Protein AF-A0A7J4FJK6-F1 (afdb_monomer_lite)

Radius of gyration: 19.5 Å; chains: 1; bounding box: 45×42×51 Å

Foldseek 3Di:
DLQVQVVCVVVVHDDPDHADEDDDPQQVLLCVQLVHRCVVPVLLSVLSSCVSVSHRAYDDADEPDAQVVVCVVVVHDFDADPDPDPRDDPTDDDPQPDPDPVCVVPDDLCVVDDCVPPDPVVVVVVQVVVQVVSCVSNVSYDYDRHHDDDPVRSRD

Structure (mmCIF, N/CA/C/O backbone):
data_AF-A0A7J4FJK6-F1
#
_entry.id   AF-A0A7J4FJK6-F1
#
loop_
_atom_site.group_PDB
_atom_site.id
_atom_site.type_symbol
_atom_site.label_atom_id
_atom_site.label_alt_id
_atom_site.label_comp_id
_atom_site.label_asym_id
_atom_site.label_entity_id
_atom_site.label_seq_id
_atom_site.pdbx_PDB_ins_code
_atom_site.Cartn_x
_atom_site.Cartn_y
_atom_site.Cartn_z
_atom_site.occupancy
_atom_site.B_iso_or_equiv
_atom_site.auth_seq_id
_atom_site.auth_comp_id
_atom_site.auth_asym_id
_atom_site.auth_atom_id
_atom_site.pdbx_PDB_model_num
ATOM 1 N N . MET A 1 1 ? -12.380 -4.467 14.538 1.00 79.00 1 MET A N 1
ATOM 2 C CA . MET A 1 1 ? -11.378 -3.406 14.259 1.00 79.00 1 MET A CA 1
ATOM 3 C C . MET A 1 1 ? -11.404 -3.117 12.759 1.00 79.00 1 MET A C 1
ATOM 5 O O . MET A 1 1 ? -12.129 -3.826 12.066 1.00 79.00 1 MET A O 1
ATOM 9 N N . GLY A 1 2 ? -10.683 -2.108 12.253 1.00 92.44 2 GLY A N 1
ATOM 10 C CA . GLY A 1 2 ? -10.720 -1.758 10.822 1.00 92.44 2 GLY A CA 1
ATOM 11 C C . GLY A 1 2 ? -10.412 -2.947 9.899 1.00 92.44 2 GLY A C 1
ATOM 12 O O . GLY A 1 2 ? -11.157 -3.224 8.963 1.00 92.44 2 GLY A O 1
ATOM 13 N N . TYR A 1 3 ? -9.398 -3.740 10.260 1.00 96.19 3 TYR A N 1
ATOM 14 C CA . TYR A 1 3 ? -9.035 -4.995 9.598 1.00 96.19 3 TYR A CA 1
ATOM 15 C C . TYR A 1 3 ? -10.221 -5.962 9.441 1.00 96.19 3 TYR A C 1
ATOM 17 O O . TYR A 1 3 ? -10.512 -6.410 8.333 1.00 96.19 3 TYR A O 1
ATOM 25 N N . ASP A 1 4 ? -10.926 -6.265 10.536 1.00 96.44 4 ASP A N 1
ATOM 26 C CA . ASP A 1 4 ? -12.050 -7.211 10.519 1.00 96.44 4 ASP A CA 1
ATOM 27 C C . ASP A 1 4 ? -13.191 -6.685 9.647 1.00 96.44 4 ASP A C 1
ATOM 29 O O . ASP A 1 4 ? -13.792 -7.438 8.888 1.00 96.44 4 ASP A O 1
ATOM 33 N N . ARG A 1 5 ? -13.453 -5.373 9.709 1.00 97.12 5 ARG A N 1
ATOM 34 C CA . ARG A 1 5 ? -14.490 -4.718 8.908 1.00 97.12 5 ARG A CA 1
ATOM 35 C C . ARG A 1 5 ? -14.186 -4.818 7.414 1.00 97.12 5 ARG A C 1
ATOM 37 O O . ARG A 1 5 ? -15.070 -5.158 6.630 1.00 97.12 5 ARG A O 1
ATOM 44 N N . ALA A 1 6 ? -12.940 -4.564 7.019 1.00 96.81 6 ALA A N 1
ATOM 45 C CA . ALA A 1 6 ? -12.499 -4.741 5.640 1.00 96.81 6 ALA A CA 1
ATOM 46 C C . ALA A 1 6 ? -12.606 -6.202 5.183 1.00 96.81 6 ALA A C 1
ATOM 48 O O . ALA A 1 6 ? -13.048 -6.465 4.064 1.00 96.81 6 ALA A O 1
ATOM 49 N N . LEU A 1 7 ? -12.248 -7.155 6.047 1.00 96.31 7 LEU A N 1
ATOM 50 C CA . LEU A 1 7 ? -12.328 -8.576 5.729 1.00 96.31 7 LEU A CA 1
ATOM 51 C C . LEU A 1 7 ? -13.781 -9.041 5.546 1.00 96.31 7 LEU A C 1
ATOM 53 O O . LEU A 1 7 ? -14.087 -9.692 4.548 1.00 96.31 7 LEU A O 1
ATOM 57 N N . SER A 1 8 ? -14.686 -8.639 6.442 1.00 97.50 8 SER A N 1
ATOM 58 C CA . SER A 1 8 ? -16.123 -8.900 6.308 1.00 97.50 8 SER A CA 1
ATOM 59 C C . SER A 1 8 ? -16.689 -8.291 5.025 1.00 97.50 8 SER A C 1
ATOM 61 O O . SER A 1 8 ? -17.447 -8.952 4.321 1.00 97.50 8 SER A O 1
ATOM 63 N N . ALA A 1 9 ? -16.265 -7.080 4.646 1.00 96.19 9 ALA A N 1
ATOM 64 C CA . ALA A 1 9 ? -16.684 -6.476 3.381 1.00 96.19 9 ALA A CA 1
ATOM 65 C C . ALA A 1 9 ? -16.249 -7.304 2.155 1.00 96.19 9 ALA A C 1
ATOM 67 O O . ALA A 1 9 ? -17.036 -7.476 1.225 1.00 96.19 9 ALA A O 1
ATOM 68 N N . ILE A 1 10 ? -15.028 -7.854 2.158 1.00 94.69 10 ILE A N 1
ATOM 69 C CA . ILE A 1 10 ? -14.529 -8.731 1.083 1.00 94.69 10 ILE A CA 1
ATOM 70 C C . ILE A 1 10 ? -15.326 -10.036 1.010 1.00 94.69 10 ILE A C 1
ATOM 72 O O . ILE A 1 10 ? -15.646 -10.496 -0.087 1.00 94.69 10 ILE A O 1
ATOM 76 N N . TYR A 1 11 ? -15.664 -10.621 2.159 1.00 96.88 11 TYR A N 1
ATOM 77 C CA . TYR A 1 11 ? -16.438 -11.862 2.227 1.00 96.88 11 TYR A CA 1
ATOM 78 C C . TYR A 1 11 ? -17.956 -11.664 2.139 1.00 96.88 11 TYR A C 1
ATOM 80 O O . TYR A 1 11 ? -18.697 -12.641 2.225 1.00 96.88 11 TYR A O 1
ATOM 88 N N . LEU A 1 12 ? -18.422 -10.434 1.888 1.00 97.00 12 LEU A N 1
ATOM 89 C CA . LEU A 1 12 ? -19.843 -10.081 1.791 1.00 97.00 12 LEU A CA 1
ATOM 90 C C . LEU A 1 12 ? -20.630 -10.395 3.077 1.00 97.00 12 LEU A C 1
ATOM 92 O O . LEU A 1 12 ? -21.804 -10.763 3.032 1.00 97.00 12 LEU A O 1
ATOM 96 N N . GLU A 1 13 ? -19.972 -10.247 4.221 1.00 97.88 13 GLU A N 1
ATOM 97 C CA . GLU A 1 13 ? -20.537 -10.430 5.554 1.00 97.88 13 GLU A CA 1
ATOM 98 C C . GLU A 1 13 ? -21.050 -9.099 6.127 1.00 97.88 13 GLU A C 1
ATOM 100 O O . GLU A 1 13 ? -20.619 -8.009 5.739 1.00 97.88 13 GLU A O 1
ATOM 105 N N . GLU A 1 14 ? -21.979 -9.179 7.082 1.00 96.38 14 GLU A N 1
ATOM 106 C CA . GLU A 1 14 ? -22.444 -7.999 7.812 1.00 96.38 14 GLU A CA 1
ATOM 107 C C . GLU A 1 14 ? -21.330 -7.404 8.686 1.00 96.38 14 GLU A C 1
ATOM 109 O O . GLU A 1 14 ? -20.504 -8.112 9.260 1.00 96.38 14 GLU A O 1
ATOM 114 N N . SER A 1 15 ? -21.340 -6.081 8.826 1.00 96.38 15 SER A N 1
ATOM 115 C CA . SER A 1 15 ? -20.440 -5.337 9.707 1.00 96.38 15 SER A CA 1
ATOM 116 C C . SER A 1 15 ? -21.162 -4.134 10.319 1.00 96.38 15 SER A C 1
ATOM 118 O O . SER A 1 15 ? -22.278 -3.786 9.931 1.00 96.38 15 SER A O 1
ATOM 120 N N . ASP A 1 16 ? -20.539 -3.504 11.311 1.00 95.00 16 ASP A N 1
ATOM 121 C CA . ASP A 1 16 ? -21.085 -2.355 12.039 1.00 95.00 16 ASP A CA 1
ATOM 122 C C . ASP A 1 16 ? -21.245 -1.093 11.168 1.00 95.00 16 ASP A C 1
ATOM 124 O O . ASP A 1 16 ? -22.089 -0.245 11.465 1.00 95.00 16 ASP A O 1
ATOM 128 N N . ARG A 1 17 ? -20.456 -0.965 10.091 1.00 95.81 17 ARG A N 1
ATOM 129 C CA . ARG A 1 17 ? -20.567 0.083 9.063 1.00 95.81 17 ARG A CA 1
ATOM 130 C C . ARG A 1 17 ? -19.878 -0.333 7.760 1.00 95.81 17 ARG A C 1
ATOM 132 O O . ARG A 1 17 ? -19.088 -1.266 7.736 1.00 95.81 17 ARG A O 1
ATOM 139 N N . ILE A 1 18 ? -20.116 0.424 6.689 1.00 96.00 18 ILE A N 1
ATOM 140 C CA . ILE A 1 18 ? -19.429 0.239 5.400 1.00 96.00 18 ILE A CA 1
ATOM 141 C C . ILE A 1 18 ? -17.916 0.455 5.578 1.00 96.00 18 ILE A C 1
ATOM 143 O O . ILE A 1 18 ? -17.506 1.487 6.116 1.00 96.00 18 ILE A O 1
ATOM 147 N N . ALA A 1 19 ? -17.112 -0.503 5.102 1.00 97.06 19 ALA A N 1
ATOM 148 C CA . ALA A 1 19 ? -15.652 -0.423 5.098 1.00 97.06 19 ALA A CA 1
ATOM 149 C C . ALA A 1 19 ? -15.134 0.658 4.130 1.00 97.06 19 ALA A C 1
ATOM 151 O O . ALA A 1 19 ? -15.705 0.871 3.058 1.00 97.06 19 ALA A O 1
ATOM 152 N N . GLN A 1 20 ? -14.038 1.324 4.493 1.00 95.62 20 GLN A N 1
ATOM 153 C CA . GLN A 1 20 ? -13.485 2.468 3.771 1.00 95.62 20 GLN A CA 1
ATOM 154 C C . GLN A 1 20 ? -11.997 2.314 3.435 1.00 95.62 20 GLN A C 1
ATOM 156 O O . GLN A 1 20 ? -11.210 1.742 4.191 1.00 95.62 20 GLN A O 1
ATOM 161 N N . ILE A 1 21 ? -11.625 2.908 2.300 1.00 94.94 21 ILE A N 1
ATOM 162 C CA . ILE A 1 21 ? -10.247 3.143 1.859 1.00 94.94 21 ILE A CA 1
ATOM 163 C C . ILE A 1 21 ? -10.104 4.644 1.654 1.00 94.94 21 ILE A C 1
ATOM 165 O O . ILE A 1 21 ? -10.973 5.259 1.037 1.00 94.94 21 ILE A O 1
ATOM 169 N N . GLU A 1 22 ? -8.993 5.218 2.100 1.00 92.19 22 GLU A N 1
ATOM 170 C CA . GLU A 1 22 ? -8.694 6.635 1.901 1.00 92.19 22 GLU A CA 1
ATOM 171 C C . GLU A 1 22 ? -7.273 6.831 1.368 1.00 92.19 22 GLU A C 1
ATOM 173 O O . GLU A 1 22 ? -6.352 6.093 1.717 1.00 92.19 22 GLU A O 1
ATOM 178 N N . TYR A 1 23 ? -7.088 7.860 0.539 1.00 90.19 23 TYR A N 1
ATOM 179 C CA . TYR A 1 23 ? -5.786 8.248 -0.012 1.00 90.19 23 TYR A CA 1
ATOM 180 C C . TYR A 1 23 ? -5.307 9.533 0.664 1.00 90.19 23 TYR A C 1
ATOM 182 O O . TYR A 1 23 ? -5.536 10.642 0.176 1.00 90.19 23 TYR A O 1
ATOM 190 N N . ILE A 1 24 ? -4.642 9.401 1.814 1.00 88.38 24 ILE A N 1
ATOM 191 C CA . ILE A 1 24 ? -4.215 10.560 2.605 1.00 88.38 24 ILE A CA 1
ATOM 192 C C . ILE A 1 24 ? -2.771 10.933 2.270 1.00 88.38 24 ILE A C 1
ATOM 194 O O . ILE A 1 24 ? -1.828 10.243 2.639 1.00 88.38 24 ILE A O 1
ATOM 198 N N . MET A 1 25 ? -2.601 12.087 1.621 1.00 84.06 25 MET A N 1
ATOM 199 C CA . MET A 1 25 ? -1.282 12.663 1.300 1.00 84.06 25 MET A CA 1
ATOM 200 C C . MET A 1 25 ? -1.037 14.019 1.980 1.00 84.06 25 MET A C 1
ATOM 202 O O . MET A 1 25 ? 0.039 14.604 1.866 1.00 84.06 25 MET A O 1
ATOM 206 N N . HIS A 1 26 ? -2.025 14.545 2.711 1.00 87.00 26 HIS A N 1
ATOM 207 C CA . HIS A 1 26 ? -1.942 15.880 3.294 1.00 87.00 26 HIS A CA 1
ATOM 208 C C . HIS A 1 26 ? -1.001 15.906 4.510 1.00 87.00 26 HIS A C 1
ATOM 210 O O . HIS A 1 26 ? -1.398 15.651 5.648 1.00 87.00 26 HIS A O 1
ATOM 216 N N . THR A 1 27 ? 0.245 16.319 4.297 1.00 86.00 27 THR A N 1
ATOM 217 C CA . THR A 1 27 ? 1.327 16.273 5.298 1.00 86.00 27 THR A CA 1
ATOM 218 C C . THR A 1 27 ? 1.009 16.985 6.615 1.00 86.00 27 THR A C 1
ATOM 220 O O . THR A 1 27 ? 1.359 16.470 7.673 1.00 86.00 27 THR A O 1
ATOM 223 N N . LYS A 1 28 ? 0.293 18.123 6.611 1.00 86.75 28 LYS A N 1
ATOM 224 C CA . LYS A 1 28 ? -0.107 18.788 7.876 1.00 86.75 28 LYS A CA 1
ATOM 225 C C . LYS A 1 28 ? -1.161 18.002 8.664 1.00 86.75 28 LYS A C 1
ATOM 227 O O . LYS A 1 28 ? -1.149 18.060 9.889 1.00 86.75 28 LYS A O 1
ATOM 232 N N . LEU A 1 29 ? -2.055 17.276 7.985 1.00 89.75 29 LEU A N 1
ATOM 233 C CA . LEU A 1 29 ? -3.051 16.420 8.633 1.00 89.75 29 LEU A CA 1
ATOM 234 C C . LEU A 1 29 ? -2.346 15.223 9.268 1.00 89.75 29 LEU A C 1
ATOM 236 O O . LEU A 1 29 ? -2.524 14.982 10.457 1.00 89.75 29 LEU A O 1
ATOM 240 N N . ILE A 1 30 ? -1.481 14.559 8.494 1.00 92.19 30 ILE A N 1
ATOM 241 C CA . ILE A 1 30 ? -0.654 13.443 8.964 1.00 92.19 30 ILE A CA 1
ATOM 242 C C . ILE A 1 30 ? 0.209 13.895 10.144 1.00 92.19 30 ILE A C 1
ATOM 244 O O . ILE A 1 30 ? 0.187 13.268 11.189 1.00 92.19 30 ILE A O 1
ATOM 248 N N . SER A 1 31 ? 0.906 15.028 10.036 1.00 90.31 31 SER A N 1
ATOM 249 C CA . SER A 1 31 ? 1.714 15.594 11.125 1.00 90.31 31 SER A CA 1
ATOM 250 C C . SER A 1 31 ? 0.887 15.853 12.389 1.00 90.31 31 SER A C 1
ATOM 252 O O . SER A 1 31 ? 1.288 15.468 13.487 1.00 90.31 31 SER A O 1
ATOM 254 N N . LYS A 1 32 ? -0.309 16.445 12.244 1.00 96.44 32 LYS A N 1
ATOM 255 C CA . LYS A 1 32 ? -1.216 16.716 13.367 1.00 96.44 32 LYS A CA 1
ATOM 256 C C . LYS A 1 32 ? -1.703 15.432 14.039 1.00 96.44 32 LYS A C 1
ATOM 258 O O . LYS A 1 32 ? -1.779 15.394 15.264 1.00 96.44 32 LYS A O 1
ATOM 263 N N . LEU A 1 33 ? -2.049 14.410 13.258 1.00 96.38 33 LEU A N 1
ATOM 264 C CA . LEU A 1 33 ? -2.540 13.139 13.783 1.00 96.38 33 LEU A CA 1
ATOM 265 C C . LEU A 1 33 ? -1.397 12.295 14.347 1.00 96.38 33 LEU A C 1
ATOM 267 O O . LEU A 1 33 ? -1.526 11.817 15.463 1.00 96.38 33 LEU A O 1
ATOM 271 N N . TYR A 1 34 ? -0.260 12.177 13.670 1.00 94.50 34 TYR A N 1
ATOM 272 C CA . TYR A 1 34 ? 0.926 11.446 14.133 1.00 94.50 34 TYR A CA 1
ATOM 273 C C . TYR A 1 34 ? 1.588 12.090 15.365 1.00 94.50 34 TYR A C 1
ATOM 275 O O . TYR A 1 34 ? 2.080 11.398 16.253 1.00 94.50 34 TYR A O 1
ATOM 283 N N . GLY A 1 35 ? 1.575 13.423 15.458 1.00 94.31 35 GLY A N 1
ATOM 284 C CA . GLY A 1 35 ? 2.146 14.180 16.578 1.00 94.31 35 GLY A CA 1
ATOM 285 C C . GLY A 1 35 ? 3.670 14.351 16.528 1.00 94.31 35 GLY A C 1
ATOM 286 O O . GLY A 1 35 ? 4.262 14.854 17.482 1.00 94.31 35 GLY A O 1
ATOM 287 N N . LYS A 1 36 ? 4.318 13.947 15.430 1.00 92.69 36 LYS A N 1
ATOM 288 C CA . LYS A 1 36 ? 5.754 14.132 15.155 1.00 92.69 36 LYS A CA 1
ATOM 289 C C . LYS A 1 36 ? 5.951 14.559 13.701 1.00 92.69 36 LYS A C 1
ATOM 291 O O . LYS A 1 36 ? 4.999 14.620 12.928 1.00 92.69 36 LYS A O 1
ATOM 296 N N . ASN A 1 37 ? 7.197 14.829 13.317 1.00 86.50 37 ASN A N 1
ATOM 297 C CA . ASN A 1 37 ? 7.535 15.112 11.928 1.00 86.50 37 ASN A CA 1
ATOM 298 C C . ASN A 1 37 ? 7.295 13.860 11.048 1.00 86.50 37 ASN A C 1
ATOM 300 O O . ASN A 1 37 ? 8.038 12.886 11.197 1.00 86.50 37 ASN A O 1
ATOM 304 N N . PRO A 1 38 ? 6.325 13.874 10.110 1.00 85.81 38 PRO A N 1
ATOM 305 C CA . PRO A 1 38 ? 6.031 12.715 9.271 1.00 85.81 38 PRO A CA 1
ATOM 306 C C . PRO A 1 38 ? 7.165 12.392 8.292 1.00 85.81 38 PRO A C 1
ATOM 308 O O . PRO A 1 38 ? 7.238 11.276 7.806 1.00 85.81 38 PRO A O 1
ATOM 311 N N . PHE A 1 39 ? 8.093 13.315 8.026 1.00 87.12 39 PHE A N 1
ATOM 312 C CA . PHE A 1 39 ? 9.223 13.059 7.129 1.00 87.12 39 PHE A CA 1
ATOM 313 C C . PHE A 1 39 ? 10.324 12.182 7.751 1.00 87.12 39 PHE A C 1
ATOM 315 O O . PHE A 1 39 ? 11.189 11.704 7.025 1.00 87.12 39 PHE A O 1
ATOM 322 N N . GLN A 1 40 ? 10.317 11.970 9.073 1.00 88.19 40 GLN A N 1
ATOM 323 C CA . GLN A 1 40 ? 11.290 11.091 9.742 1.00 88.19 40 GLN A CA 1
ATOM 324 C C . GLN A 1 40 ? 10.942 9.607 9.587 1.00 88.19 40 GLN A C 1
ATOM 326 O O . GLN A 1 40 ? 11.843 8.779 9.504 1.00 88.19 40 GLN A O 1
ATOM 331 N N . ASP A 1 41 ? 9.647 9.289 9.558 1.00 90.19 41 ASP A N 1
ATOM 332 C CA . ASP A 1 41 ? 9.130 7.933 9.360 1.00 90.19 41 ASP A CA 1
ATOM 333 C C . ASP A 1 41 ? 7.761 8.004 8.648 1.00 90.19 41 ASP A C 1
ATOM 335 O O . ASP A 1 41 ? 6.712 7.913 9.293 1.00 90.19 41 ASP A O 1
ATOM 339 N N . PRO A 1 42 ? 7.747 8.247 7.322 1.00 89.62 42 PRO A N 1
ATOM 340 C CA . PRO A 1 42 ? 6.516 8.550 6.585 1.00 89.62 42 PRO A CA 1
ATOM 341 C C . PRO A 1 42 ? 5.484 7.428 6.615 1.00 89.62 42 PRO A C 1
ATOM 343 O O . PRO A 1 42 ? 4.290 7.686 6.758 1.00 89.62 42 PRO A O 1
ATOM 346 N N . GLN A 1 43 ? 5.945 6.182 6.507 1.00 91.56 43 GLN A N 1
ATOM 347 C CA . GLN A 1 43 ? 5.072 5.013 6.461 1.00 91.56 43 GLN A CA 1
ATOM 348 C C . GLN A 1 43 ? 4.419 4.766 7.824 1.00 91.56 43 GLN A C 1
ATOM 350 O O . GLN A 1 43 ? 3.207 4.574 7.899 1.00 91.56 43 GLN A O 1
ATOM 355 N N . LYS A 1 44 ? 5.180 4.878 8.920 1.00 95.50 44 LYS A N 1
ATOM 356 C CA . LYS A 1 44 ? 4.610 4.804 10.268 1.00 95.50 44 LYS A CA 1
ATOM 357 C C . LYS A 1 44 ? 3.674 5.968 10.571 1.00 95.50 44 LYS A C 1
ATOM 359 O O . LYS A 1 44 ? 2.621 5.761 11.167 1.00 95.50 44 LYS A O 1
ATOM 364 N N . ALA A 1 45 ? 4.037 7.182 10.155 1.00 95.19 45 ALA A N 1
ATOM 365 C CA . ALA A 1 45 ? 3.191 8.355 10.338 1.00 95.19 45 ALA A CA 1
ATOM 366 C C . ALA A 1 45 ? 1.828 8.185 9.652 1.00 95.19 45 ALA A C 1
ATOM 368 O O . ALA A 1 45 ? 0.800 8.565 10.216 1.00 95.19 45 ALA A O 1
ATOM 369 N N . LEU A 1 46 ? 1.819 7.585 8.459 1.00 95.12 46 LEU A N 1
ATOM 370 C CA . LEU A 1 46 ? 0.598 7.268 7.730 1.00 95.12 46 LEU A CA 1
ATOM 371 C C . LEU A 1 46 ? -0.200 6.140 8.400 1.00 95.12 46 LEU A C 1
ATOM 373 O O . LEU A 1 46 ? -1.403 6.300 8.586 1.00 95.12 46 LEU A O 1
ATOM 377 N N . ALA A 1 47 ? 0.451 5.054 8.828 1.00 96.50 47 ALA A N 1
ATOM 378 C CA . ALA A 1 47 ? -0.206 3.948 9.530 1.00 96.50 47 ALA A CA 1
ATOM 379 C C . ALA A 1 47 ? -0.913 4.411 10.817 1.00 96.50 47 ALA A C 1
ATOM 381 O O . ALA A 1 47 ? -2.101 4.159 10.999 1.00 96.50 47 ALA A O 1
ATOM 382 N N . GLU A 1 48 ? -0.228 5.187 11.664 1.00 97.00 48 GLU A N 1
ATOM 383 C CA . GLU A 1 48 ? -0.831 5.752 12.882 1.00 97.00 48 GLU A CA 1
ATOM 384 C C . GLU A 1 48 ? -1.933 6.781 12.569 1.00 97.00 48 GLU A C 1
ATOM 386 O O . GLU A 1 48 ? -2.868 6.969 13.348 1.00 97.00 48 GLU A O 1
ATOM 391 N N . THR A 1 49 ? -1.840 7.469 11.426 1.00 96.56 49 THR A N 1
ATOM 392 C CA . THR A 1 49 ? -2.899 8.372 10.957 1.00 96.56 49 THR A CA 1
ATOM 393 C C . THR A 1 49 ? -4.156 7.592 10.573 1.00 96.56 49 THR A C 1
ATOM 395 O O . THR A 1 49 ? -5.247 7.976 10.989 1.00 96.56 49 THR A O 1
ATOM 398 N N . TYR A 1 50 ? -4.016 6.494 9.829 1.00 97.25 50 TYR A N 1
ATOM 399 C CA . TYR A 1 50 ? -5.133 5.623 9.459 1.00 97.25 50 TYR A CA 1
ATOM 400 C C . TYR A 1 50 ? -5.771 4.940 10.666 1.00 97.25 50 TYR A C 1
ATOM 402 O O . TYR A 1 50 ? -6.995 4.908 10.753 1.00 97.25 50 TYR A O 1
ATOM 410 N N . GLU A 1 51 ? -4.970 4.499 11.638 1.00 96.62 51 GLU A N 1
ATOM 411 C CA . GLU A 1 51 ? -5.467 4.001 12.925 1.00 96.62 51 GLU A CA 1
ATOM 412 C C . GLU A 1 51 ? -6.331 5.052 13.643 1.00 96.62 51 GLU A C 1
ATOM 414 O O . GLU A 1 51 ? -7.454 4.761 14.047 1.00 96.62 51 GLU A O 1
ATOM 419 N N . LYS A 1 52 ? -5.865 6.306 13.743 1.00 96.81 52 LYS A N 1
ATOM 420 C CA . LYS A 1 52 ? -6.621 7.389 14.409 1.00 96.81 52 LYS A CA 1
ATOM 421 C C . LYS A 1 52 ? -7.906 7.785 13.692 1.00 96.81 52 LYS A C 1
ATOM 423 O O . LYS A 1 52 ? -8.795 8.356 14.322 1.00 96.81 52 LYS A O 1
ATOM 428 N N . LEU A 1 53 ? -7.977 7.542 12.389 1.00 96.06 53 LEU A N 1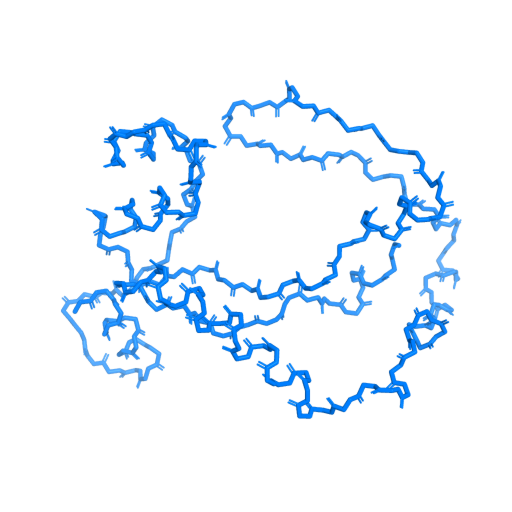
ATOM 429 C CA . LEU A 1 53 ? -9.146 7.825 11.565 1.00 96.06 53 LEU A CA 1
ATOM 430 C C . LEU A 1 53 ? -10.079 6.615 11.421 1.00 96.06 53 LEU A C 1
ATOM 432 O O . LEU A 1 53 ? -11.105 6.749 10.764 1.00 96.06 53 LEU A O 1
ATOM 436 N N . ASP A 1 54 ? -9.745 5.473 12.035 1.00 96.38 54 ASP A N 1
ATOM 437 C CA . ASP A 1 54 ? -10.466 4.202 11.881 1.00 96.38 54 ASP A CA 1
ATOM 438 C C . ASP A 1 54 ? -10.652 3.831 10.395 1.00 96.38 54 ASP A C 1
ATOM 440 O O . ASP A 1 54 ? -11.738 3.462 9.955 1.00 96.38 54 ASP A O 1
ATOM 444 N N . VAL A 1 55 ? -9.598 3.986 9.585 1.00 97.38 55 VAL A N 1
ATOM 445 C CA . VAL A 1 55 ? -9.598 3.506 8.192 1.00 97.38 55 VAL A CA 1
ATOM 446 C C . VAL A 1 55 ? -9.471 1.983 8.195 1.00 97.38 55 VAL A C 1
ATOM 448 O O . VAL A 1 55 ? -8.722 1.427 9.001 1.00 97.38 55 VAL A O 1
ATOM 451 N N . ASP A 1 56 ? -10.190 1.318 7.290 1.00 97.94 56 ASP A N 1
ATOM 452 C CA . ASP A 1 56 ? -10.371 -0.138 7.306 1.00 97.94 56 ASP A CA 1
ATOM 453 C C . ASP A 1 56 ? -9.372 -0.880 6.425 1.00 97.94 56 ASP A C 1
ATOM 455 O O . ASP A 1 56 ? -8.889 -1.952 6.782 1.00 97.94 56 ASP A O 1
ATOM 459 N N . MET A 1 57 ? -9.052 -0.311 5.265 1.00 96.38 57 MET A N 1
ATOM 460 C CA . MET A 1 57 ? -8.162 -0.916 4.282 1.00 96.38 57 MET A CA 1
ATOM 461 C C . MET A 1 57 ? -7.258 0.146 3.661 1.00 96.38 57 MET A C 1
ATOM 463 O O . MET A 1 57 ? -7.673 1.285 3.442 1.00 96.38 57 MET A O 1
ATOM 467 N N . ILE A 1 58 ? -6.019 -0.230 3.346 1.00 94.56 58 ILE A N 1
ATOM 468 C CA . ILE A 1 58 ? -5.119 0.617 2.557 1.00 94.56 58 ILE A CA 1
ATOM 469 C C . ILE A 1 58 ? -5.100 0.174 1.100 1.00 94.56 58 ILE A C 1
ATOM 471 O O . ILE A 1 58 ? -5.298 -0.996 0.787 1.00 94.56 58 ILE A O 1
ATOM 475 N N . PHE A 1 59 ? -4.786 1.094 0.195 1.00 89.75 59 PHE A N 1
ATOM 476 C CA . PHE A 1 59 ? -4.374 0.706 -1.146 1.00 89.75 59 PHE A CA 1
ATOM 477 C C . PHE A 1 59 ? -2.878 0.381 -1.125 1.00 89.75 59 PHE A C 1
ATOM 479 O O . PHE A 1 59 ? -2.050 1.280 -0.975 1.00 89.75 59 PHE A O 1
ATOM 486 N N . TRP A 1 60 ? -2.535 -0.899 -1.254 1.00 89.94 60 TRP A N 1
ATOM 487 C CA . TRP A 1 60 ? -1.152 -1.358 -1.334 1.00 89.94 60 TRP A CA 1
ATOM 488 C C . TRP A 1 60 ? -0.955 -2.243 -2.551 1.00 89.94 60 TRP A C 1
ATOM 490 O O . TRP A 1 60 ? -1.766 -3.119 -2.849 1.00 89.94 60 TRP A O 1
ATOM 500 N N . THR A 1 61 ? 0.156 -2.015 -3.236 1.00 87.00 61 THR A N 1
ATOM 501 C CA . THR A 1 61 ? 0.605 -2.847 -4.340 1.00 87.00 61 THR A CA 1
ATOM 502 C C . THR A 1 61 ? 2.113 -2.976 -4.254 1.00 87.00 61 THR A C 1
ATOM 504 O O . THR A 1 61 ? 2.808 -1.960 -4.169 1.00 87.00 61 THR A O 1
ATOM 507 N N . LEU A 1 62 ? 2.630 -4.201 -4.315 1.00 84.19 62 LEU A N 1
ATOM 508 C CA . LEU A 1 62 ? 4.056 -4.405 -4.496 1.00 84.19 62 LEU A CA 1
ATOM 509 C C . LEU A 1 62 ? 4.438 -3.922 -5.898 1.00 84.19 62 LEU A C 1
ATOM 511 O O . LEU A 1 62 ? 3.876 -4.366 -6.903 1.00 84.19 62 LEU A O 1
ATOM 515 N N . GLN A 1 63 ? 5.389 -2.997 -5.940 1.00 77.19 63 GLN A N 1
ATOM 516 C CA . GLN A 1 63 ? 6.023 -2.506 -7.152 1.00 77.19 63 GLN A CA 1
ATOM 517 C C . GLN A 1 63 ? 7.524 -2.757 -6.996 1.00 77.19 63 GLN A C 1
ATOM 519 O O . GLN A 1 63 ? 8.222 -1.996 -6.332 1.00 77.19 63 GLN A O 1
ATOM 524 N N . SER A 1 64 ? 8.009 -3.863 -7.559 1.00 70.25 64 SER A N 1
ATOM 525 C CA . SER A 1 64 ? 9.428 -4.250 -7.507 1.00 70.25 64 SER A CA 1
ATOM 526 C C . SER A 1 64 ? 10.256 -3.642 -8.639 1.00 70.25 64 SER A C 1
ATOM 528 O O . SER A 1 64 ? 11.473 -3.808 -8.677 1.00 70.25 64 SER A O 1
ATOM 530 N N . TRP A 1 65 ? 9.602 -2.936 -9.560 1.00 71.19 65 TRP A N 1
ATOM 531 C CA . TRP A 1 65 ? 10.234 -2.340 -10.722 1.00 71.19 65 TRP A CA 1
ATOM 532 C C . TRP A 1 65 ? 9.792 -0.886 -10.895 1.00 71.19 65 TRP A C 1
ATOM 534 O O . TRP A 1 65 ? 8.601 -0.561 -10.832 1.00 71.19 65 TRP A O 1
ATOM 544 N N . HIS A 1 66 ? 10.764 -0.001 -11.113 1.00 67.12 66 HIS A N 1
ATOM 545 C CA . HIS A 1 66 ? 10.518 1.400 -11.418 1.00 67.12 66 HIS A CA 1
ATOM 546 C C . HIS A 1 66 ? 11.172 1.748 -12.763 1.00 67.12 66 HIS A C 1
ATOM 548 O O . HIS A 1 66 ? 12.389 1.598 -12.880 1.00 67.12 66 HIS A O 1
ATOM 554 N N . PRO A 1 67 ? 10.422 2.298 -13.739 1.00 63.16 67 PRO A N 1
ATOM 555 C CA . PRO A 1 67 ? 10.974 2.644 -15.059 1.00 63.16 67 PRO A CA 1
ATOM 556 C C . PRO A 1 67 ? 12.208 3.554 -15.002 1.00 63.16 67 PRO A C 1
ATOM 558 O O . PRO A 1 67 ? 13.135 3.466 -15.798 1.00 63.16 67 PRO A O 1
ATOM 561 N N . TRP A 1 68 ? 12.262 4.428 -14.002 1.00 62.47 68 TRP A N 1
ATOM 562 C CA . TRP A 1 68 ? 13.350 5.383 -13.848 1.00 62.47 68 TRP A CA 1
ATOM 563 C C . TRP A 1 68 ? 14.656 4.750 -13.368 1.00 62.47 68 TRP A C 1
ATOM 565 O O . TRP A 1 68 ? 15.719 5.294 -13.649 1.00 62.47 68 TRP A O 1
ATOM 575 N N . ASP A 1 69 ? 14.610 3.626 -12.648 1.00 71.38 69 ASP A N 1
ATOM 576 C CA . ASP A 1 69 ? 15.836 2.940 -12.225 1.00 71.38 69 ASP A CA 1
ATOM 577 C C . ASP A 1 69 ? 16.558 2.333 -13.434 1.00 71.38 69 ASP A C 1
ATOM 579 O O . ASP A 1 69 ? 17.789 2.375 -13.506 1.00 71.38 69 ASP A O 1
ATOM 583 N N . GLU A 1 70 ? 15.793 1.855 -14.416 1.00 68.19 70 GLU A N 1
ATOM 584 C CA . GLU A 1 70 ? 16.307 1.391 -15.704 1.00 68.19 70 GLU A CA 1
ATOM 585 C C . GLU A 1 70 ? 16.776 2.561 -16.579 1.00 68.19 70 GLU A C 1
ATOM 587 O O . GLU A 1 70 ? 17.912 2.544 -17.056 1.00 68.19 70 GLU A O 1
ATOM 592 N N . ALA A 1 71 ? 15.984 3.631 -16.701 1.00 65.12 71 ALA A N 1
ATOM 593 C CA . ALA A 1 71 ? 16.390 4.836 -17.429 1.00 65.12 71 ALA A CA 1
ATOM 594 C C . ALA A 1 71 ? 17.722 5.417 -16.896 1.00 65.12 71 ALA A C 1
ATOM 596 O O . ALA A 1 71 ? 18.634 5.717 -17.671 1.00 65.12 71 ALA A O 1
ATOM 597 N N . ARG A 1 72 ? 17.906 5.487 -15.564 1.00 69.31 72 ARG A N 1
ATOM 598 C CA . ARG A 1 72 ? 19.192 5.890 -14.953 1.00 69.31 72 ARG A CA 1
ATOM 599 C C . ARG A 1 72 ? 20.321 4.928 -15.307 1.00 69.31 72 ARG A C 1
ATOM 601 O O . ARG A 1 72 ? 21.428 5.380 -15.593 1.00 69.31 72 ARG A O 1
ATOM 608 N N . ARG A 1 73 ? 20.065 3.615 -15.297 1.00 70.75 73 ARG A N 1
ATOM 609 C CA . ARG A 1 73 ? 21.051 2.586 -15.671 1.00 70.75 73 ARG A CA 1
ATOM 610 C C . ARG A 1 73 ? 21.506 2.737 -17.126 1.00 70.75 73 ARG A C 1
ATOM 612 O O . ARG A 1 73 ? 22.680 2.516 -17.411 1.00 70.75 73 ARG A O 1
ATOM 619 N N . ARG A 1 74 ? 20.610 3.172 -18.016 1.00 66.62 74 ARG A N 1
ATOM 620 C CA . ARG A 1 74 ? 20.893 3.480 -19.431 1.00 66.62 74 ARG A CA 1
ATOM 621 C C . ARG A 1 74 ? 21.566 4.836 -19.654 1.00 66.62 74 ARG A C 1
ATOM 623 O O . ARG A 1 74 ? 21.986 5.131 -20.770 1.00 66.62 74 ARG A O 1
ATOM 630 N N . GLY A 1 75 ? 21.714 5.647 -18.605 1.00 65.44 75 GLY A N 1
ATOM 631 C CA . GLY A 1 75 ? 22.305 6.983 -18.690 1.00 65.44 75 GLY A CA 1
ATOM 632 C C . GLY A 1 75 ? 21.356 8.040 -19.255 1.00 65.44 75 GLY A C 1
ATOM 633 O O . GLY A 1 75 ? 21.814 9.097 -19.692 1.00 65.44 75 GLY A O 1
ATOM 634 N N . GLU A 1 76 ? 20.049 7.774 -19.256 1.00 65.88 76 GLU A N 1
ATOM 635 C CA . GLU A 1 76 ? 19.049 8.766 -19.632 1.00 65.88 76 GLU A CA 1
ATOM 636 C C . GLU A 1 76 ? 18.991 9.880 -18.579 1.00 65.88 76 GLU A C 1
ATOM 638 O O . GLU A 1 76 ? 19.059 9.642 -17.371 1.00 65.88 76 GLU A O 1
ATOM 643 N N . LEU A 1 77 ? 18.886 11.124 -19.047 1.00 54.53 77 LEU A N 1
ATOM 644 C CA . LEU A 1 77 ? 18.835 12.307 -18.194 1.00 54.53 77 LEU A CA 1
ATOM 645 C C . LEU A 1 77 ? 17.397 12.811 -18.107 1.00 54.53 77 LEU A C 1
ATOM 647 O O . LEU A 1 77 ? 16.785 13.140 -19.122 1.00 54.53 77 LEU A O 1
ATOM 651 N N . PHE A 1 78 ? 16.884 12.935 -16.889 1.00 58.72 78 PHE A N 1
ATOM 652 C CA . PHE A 1 78 ? 15.573 13.511 -16.612 1.00 58.72 78 PHE A CA 1
ATOM 653 C C . PHE A 1 78 ? 15.662 14.540 -15.475 1.00 58.72 78 PHE A C 1
ATOM 655 O O . PHE A 1 78 ? 16.526 14.458 -14.603 1.00 58.72 78 PHE A O 1
ATOM 662 N N . ASP A 1 79 ? 14.810 15.568 -15.533 1.00 53.12 79 ASP A N 1
ATOM 663 C CA . ASP A 1 79 ? 14.826 16.701 -14.596 1.00 53.12 79 ASP A CA 1
ATOM 664 C C . ASP A 1 79 ? 14.144 16.312 -13.283 1.00 53.12 79 ASP A C 1
ATOM 666 O O . ASP A 1 79 ? 12.922 16.373 -13.209 1.00 53.12 79 ASP A O 1
ATOM 670 N N . GLU A 1 80 ? 14.921 15.929 -12.261 1.00 53.00 80 GLU A N 1
ATOM 671 C CA . GLU A 1 80 ? 14.410 15.604 -10.926 1.00 53.00 80 GLU A CA 1
ATOM 672 C C . GLU A 1 80 ? 14.158 16.852 -10.034 1.00 53.00 80 GLU A C 1
ATOM 674 O O . GLU A 1 80 ? 14.870 17.131 -9.068 1.00 53.00 80 GLU A O 1
ATOM 679 N N . ARG A 1 81 ? 13.120 17.632 -10.328 1.00 46.75 81 ARG A N 1
ATOM 680 C CA . ARG A 1 81 ? 12.589 18.709 -9.469 1.00 46.75 81 ARG A CA 1
ATOM 681 C C . ARG A 1 81 ? 12.047 18.269 -8.105 1.00 46.75 81 ARG A C 1
ATOM 683 O O . ARG A 1 81 ? 11.099 17.497 -7.990 1.00 46.75 81 ARG A O 1
ATOM 690 N N . LYS A 1 82 ? 12.586 18.888 -7.053 1.00 48.34 82 LYS A N 1
ATOM 691 C CA . LYS A 1 82 ? 12.176 18.706 -5.648 1.00 48.34 82 LYS A CA 1
ATOM 692 C C . LYS A 1 82 ? 11.134 19.726 -5.165 1.00 48.34 82 LYS A C 1
ATOM 694 O O . LYS A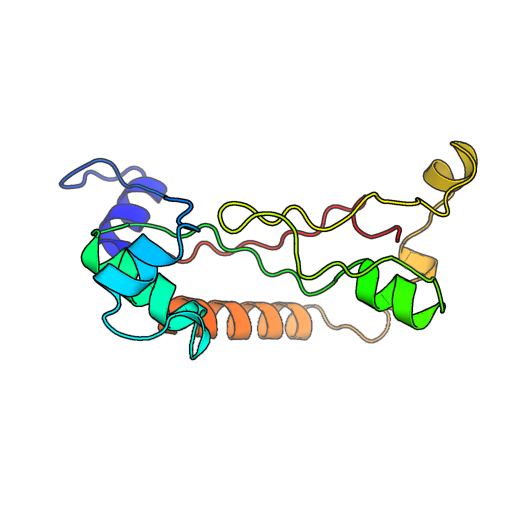 1 82 ? 10.787 19.714 -3.989 1.00 48.34 82 LYS A O 1
ATOM 699 N N . ASP A 1 83 ? 10.696 20.647 -6.023 1.00 44.69 83 ASP A N 1
ATOM 700 C CA . ASP A 1 83 ? 10.171 21.953 -5.607 1.00 44.69 83 ASP A CA 1
ATOM 701 C C . ASP A 1 83 ? 8.762 22.305 -6.115 1.00 44.69 83 ASP A C 1
ATOM 703 O O . ASP A 1 83 ? 8.350 23.458 -5.976 1.00 44.69 83 ASP A O 1
ATOM 707 N N . TRP A 1 84 ? 7.977 21.357 -6.647 1.00 44.81 84 TRP A N 1
ATOM 708 C CA . TRP A 1 84 ? 6.625 21.677 -7.125 1.00 44.81 84 TRP A CA 1
ATOM 709 C C . TRP A 1 84 ? 5.489 20.980 -6.362 1.00 44.81 84 TRP A C 1
ATOM 711 O O . TRP A 1 84 ? 5.347 19.762 -6.388 1.00 44.81 84 TRP A O 1
ATOM 721 N N . SER A 1 85 ? 4.659 21.832 -5.737 1.00 42.34 85 SER A N 1
ATOM 722 C CA . SER A 1 85 ? 3.468 21.576 -4.907 1.00 42.34 85 SER A CA 1
ATOM 723 C C . SER A 1 85 ? 3.718 20.960 -3.521 1.00 42.34 85 SER A C 1
ATOM 725 O O . SER A 1 85 ? 4.047 19.787 -3.392 1.00 42.34 85 SER A O 1
ATOM 727 N N . GLU A 1 86 ? 3.436 21.728 -2.456 1.00 47.34 86 GLU A N 1
ATOM 728 C CA . GLU A 1 86 ? 3.355 21.214 -1.072 1.00 47.34 86 GLU A CA 1
ATOM 729 C C . GLU A 1 86 ? 2.236 20.169 -0.876 1.00 47.34 86 GLU A C 1
ATOM 731 O O . GLU A 1 86 ? 2.237 19.455 0.127 1.00 47.34 86 GLU A O 1
ATOM 736 N N . LEU A 1 87 ? 1.252 20.110 -1.787 1.00 38.59 87 LEU A N 1
ATOM 737 C CA . LEU A 1 87 ? 0.011 19.350 -1.602 1.00 38.59 87 LEU A CA 1
ATOM 738 C C . LEU A 1 87 ? -0.104 18.106 -2.491 1.00 38.59 87 LEU A C 1
ATOM 740 O O . LEU A 1 87 ? -0.725 17.142 -2.060 1.00 38.59 87 LEU A O 1
ATOM 744 N N . PHE A 1 88 ? 0.483 18.101 -3.692 1.00 45.22 88 PHE A N 1
ATOM 745 C CA . PHE A 1 88 ? 0.414 16.976 -4.636 1.00 45.22 88 PHE A CA 1
ATOM 746 C C . PHE A 1 88 ? 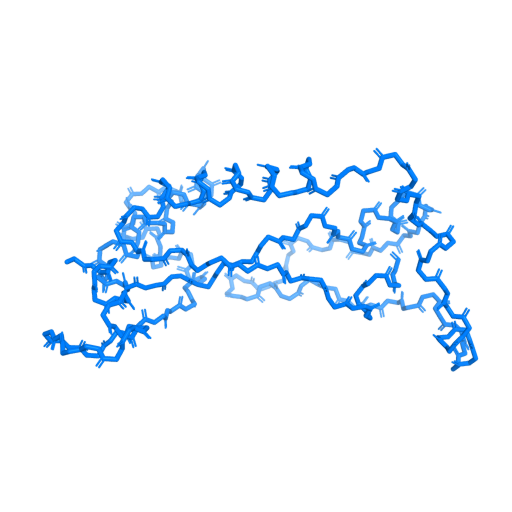1.627 16.998 -5.582 1.00 45.22 88 PHE A C 1
ATOM 748 O O . PHE A 1 88 ? 1.565 17.658 -6.624 1.00 45.22 88 PHE A O 1
ATOM 755 N N . PRO A 1 89 ? 2.739 16.324 -5.244 1.00 44.59 89 PRO A N 1
ATOM 756 C CA . PRO A 1 89 ? 3.890 16.231 -6.130 1.00 44.59 89 PRO A CA 1
ATOM 757 C C . PRO A 1 89 ? 3.563 15.263 -7.276 1.00 44.59 89 PRO A C 1
ATOM 759 O O . PRO A 1 89 ? 3.680 14.051 -7.128 1.00 44.59 89 PRO A O 1
ATOM 762 N N . THR A 1 90 ? 3.140 15.775 -8.433 1.00 42.81 90 THR A N 1
ATOM 763 C CA . THR A 1 90 ? 3.263 15.006 -9.678 1.00 42.81 90 THR A CA 1
ATOM 764 C C . THR A 1 90 ? 4.660 15.248 -10.217 1.00 42.81 90 THR A C 1
ATOM 766 O O . THR A 1 90 ? 4.987 16.330 -10.709 1.00 42.81 90 THR A O 1
ATOM 769 N N . THR A 1 91 ? 5.502 14.247 -10.073 1.00 42.28 91 THR A N 1
ATOM 770 C CA . THR A 1 91 ? 6.871 14.241 -10.544 1.00 42.28 91 THR A CA 1
ATOM 771 C C . THR A 1 91 ? 6.902 13.986 -12.055 1.00 42.28 91 THR A C 1
ATOM 773 O O . THR A 1 91 ? 6.660 12.872 -12.488 1.00 42.28 91 THR A O 1
ATOM 776 N N . TRP A 1 92 ? 7.279 14.985 -12.858 1.00 52.12 92 TRP A N 1
ATOM 777 C CA . TRP A 1 92 ? 7.860 14.812 -14.210 1.00 52.12 92 TRP A CA 1
ATOM 778 C C . TRP A 1 92 ? 6.956 14.990 -15.444 1.00 52.12 92 TRP A C 1
ATOM 780 O O . TRP A 1 92 ? 5.816 14.537 -15.522 1.00 52.12 92 TRP A O 1
ATOM 790 N N . ARG A 1 93 ? 7.553 15.622 -16.470 1.00 44.69 93 ARG A N 1
ATOM 791 C CA . ARG A 1 93 ? 7.177 15.483 -17.884 1.00 44.69 93 ARG A CA 1
ATOM 792 C C . ARG A 1 93 ? 7.949 14.276 -18.437 1.00 44.69 93 ARG A C 1
ATOM 794 O O . ARG A 1 93 ? 9.173 14.369 -18.506 1.00 44.69 93 ARG A O 1
ATOM 801 N N . PRO A 1 94 ? 7.286 13.183 -18.837 1.00 51.00 94 PRO A N 1
ATOM 802 C CA . PRO A 1 94 ? 7.958 12.077 -19.501 1.00 51.00 94 PRO A CA 1
ATOM 803 C C . PRO A 1 94 ? 8.453 12.528 -20.881 1.00 51.00 94 PRO A C 1
ATOM 805 O O . PRO A 1 94 ? 7.677 13.029 -21.697 1.00 51.00 94 PRO A O 1
ATOM 808 N N . LEU A 1 95 ? 9.750 12.361 -21.133 1.00 51.69 95 LEU A N 1
ATOM 809 C CA . LEU A 1 95 ? 10.280 12.241 -22.486 1.00 51.69 95 LEU A CA 1
ATOM 810 C C . LEU A 1 95 ? 10.381 10.744 -22.745 1.00 51.69 95 LEU A C 1
ATOM 812 O O . LEU A 1 95 ? 11.250 10.079 -22.198 1.00 51.69 95 LEU A O 1
ATOM 816 N N . THR A 1 96 ? 9.430 10.203 -23.496 1.00 56.81 96 THR A N 1
ATOM 817 C CA . THR A 1 96 ? 9.457 8.790 -23.864 1.00 56.81 96 THR A CA 1
ATOM 818 C C . THR A 1 96 ? 10.516 8.612 -24.958 1.00 56.81 96 THR A C 1
ATOM 820 O O . THR A 1 96 ? 10.415 9.301 -25.976 1.00 56.81 96 THR A O 1
ATOM 823 N N . PRO A 1 97 ? 11.520 7.729 -24.789 1.00 61.94 97 PRO A N 1
ATOM 824 C CA . PRO A 1 97 ? 12.540 7.486 -25.816 1.00 61.94 97 PRO A CA 1
ATOM 825 C C . PRO A 1 97 ? 11.966 6.797 -27.065 1.00 61.94 97 PRO A C 1
ATOM 827 O O . PRO A 1 97 ? 12.609 6.779 -28.111 1.00 61.94 97 PRO A O 1
ATOM 830 N N . VAL A 1 98 ? 10.728 6.303 -26.968 1.00 68.56 98 VAL A N 1
ATOM 831 C CA . VAL A 1 98 ? 9.971 5.711 -28.066 1.00 68.56 98 VAL A CA 1
ATOM 832 C C . VAL A 1 98 ? 9.721 6.738 -29.164 1.00 68.56 98 VAL A C 1
ATOM 834 O O . VAL A 1 98 ? 9.010 7.730 -28.994 1.00 68.56 98 VAL A O 1
ATOM 837 N N . SER A 1 99 ? 10.268 6.447 -30.333 1.00 76.25 99 SER A N 1
ATOM 838 C CA . SER A 1 99 ? 10.260 7.323 -31.501 1.00 76.25 99 SER A CA 1
ATOM 839 C C . SER A 1 99 ? 9.174 6.964 -32.522 1.00 76.25 99 SER A C 1
ATOM 841 O O . SER A 1 99 ? 8.918 7.730 -33.455 1.00 76.25 99 SER A O 1
ATOM 843 N N . SER A 1 100 ? 8.513 5.807 -32.366 1.00 83.00 100 SER A N 1
ATOM 844 C CA . SER A 1 100 ? 7.475 5.343 -33.292 1.00 83.00 100 SER A CA 1
ATOM 845 C C . SER A 1 100 ? 6.487 4.344 -32.676 1.00 83.00 100 SER A C 1
ATOM 847 O O . SER A 1 100 ? 6.797 3.635 -31.727 1.00 83.00 100 SER A O 1
ATOM 849 N N . VAL A 1 101 ? 5.299 4.219 -33.281 1.00 85.12 101 VAL A N 1
ATOM 850 C CA . VAL A 1 101 ? 4.313 3.174 -32.927 1.00 85.12 101 VAL A CA 1
ATOM 851 C C . VAL A 1 101 ? 4.886 1.771 -33.131 1.00 85.12 101 VAL A C 1
ATOM 853 O O . VAL A 1 101 ? 4.588 0.869 -32.358 1.00 85.12 101 VAL A O 1
ATOM 856 N N . LYS A 1 102 ? 5.718 1.588 -34.162 1.00 86.31 102 LYS A N 1
ATOM 857 C CA . LYS A 1 102 ? 6.344 0.299 -34.460 1.00 86.31 102 LYS A CA 1
ATOM 858 C C . LYS A 1 102 ? 7.222 -0.175 -33.300 1.00 86.31 102 LYS A C 1
ATOM 860 O O . LYS A 1 102 ? 7.121 -1.323 -32.911 1.00 86.31 102 LYS A O 1
ATOM 865 N N . GLU A 1 103 ? 8.006 0.724 -32.716 1.00 79.31 103 GLU A N 1
ATOM 866 C CA . GLU A 1 103 ? 8.858 0.427 -31.560 1.00 79.31 103 GLU A CA 1
ATOM 867 C C . GLU A 1 103 ? 8.052 -0.053 -30.340 1.00 79.31 103 GLU A C 1
ATOM 869 O O . GLU A 1 103 ? 8.476 -0.972 -29.654 1.00 79.31 103 GLU A O 1
ATOM 874 N N . VAL A 1 104 ? 6.848 0.490 -30.117 1.00 79.12 104 VAL A N 1
ATOM 875 C CA . VAL A 1 104 ? 5.936 -0.004 -29.065 1.00 79.12 104 VAL A CA 1
ATOM 876 C C . VAL A 1 104 ? 5.428 -1.409 -29.370 1.00 79.12 104 VAL A C 1
ATOM 878 O O . VAL A 1 104 ? 5.307 -2.232 -28.469 1.00 79.12 104 VAL A O 1
ATOM 881 N N . LEU A 1 105 ? 5.067 -1.667 -30.628 1.00 82.75 105 LEU A N 1
ATOM 882 C CA . LEU A 1 105 ? 4.476 -2.941 -31.042 1.00 82.75 105 LEU A CA 1
ATOM 883 C C . LEU A 1 105 ? 5.506 -4.071 -31.139 1.00 82.75 105 LEU A C 1
ATOM 885 O O . LEU A 1 105 ? 5.138 -5.225 -30.945 1.00 82.75 105 LEU A O 1
ATOM 889 N N . ASP A 1 106 ? 6.762 -3.731 -31.427 1.00 83.00 1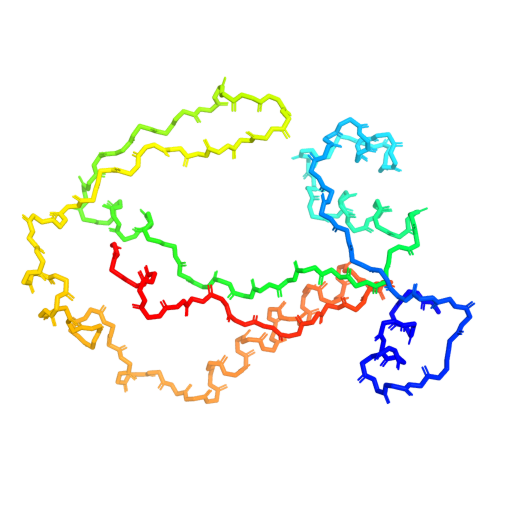06 ASP A N 1
ATOM 890 C CA . ASP A 1 106 ? 7.879 -4.671 -31.539 1.00 83.00 106 ASP A CA 1
ATOM 891 C C . ASP A 1 106 ? 8.581 -4.913 -30.183 1.00 83.00 106 ASP A C 1
ATOM 893 O O . ASP A 1 106 ? 9.504 -5.720 -30.122 1.00 83.00 106 ASP A O 1
ATOM 897 N N . TYR A 1 107 ? 8.175 -4.232 -29.101 1.00 77.56 107 TYR A N 1
ATOM 898 C CA . TYR A 1 107 ? 8.767 -4.408 -27.771 1.00 77.56 107 TYR A CA 1
ATOM 899 C C . TYR A 1 107 ? 8.517 -5.823 -27.229 1.00 77.56 107 TYR A C 1
ATOM 901 O O . TYR A 1 107 ? 7.369 -6.202 -26.975 1.00 77.56 107 TYR A O 1
ATOM 909 N N . ASP A 1 108 ? 9.597 -6.573 -26.988 1.00 76.00 108 ASP A N 1
ATOM 910 C CA . ASP A 1 108 ? 9.558 -7.860 -26.296 1.00 76.00 108 ASP A CA 1
ATOM 911 C C . ASP A 1 108 ? 10.140 -7.728 -24.873 1.00 76.00 108 ASP A C 1
ATOM 913 O O . ASP A 1 108 ? 11.355 -7.586 -24.699 1.00 76.00 108 ASP A O 1
ATOM 917 N N . PRO A 1 109 ? 9.304 -7.799 -23.821 1.00 70.69 109 PRO A N 1
ATOM 918 C CA . PRO A 1 109 ? 9.779 -7.740 -22.442 1.00 70.69 109 PRO A CA 1
ATOM 919 C C . PRO A 1 109 ? 10.754 -8.872 -22.074 1.00 70.69 109 PRO A C 1
ATOM 921 O O . PRO A 1 109 ? 11.558 -8.702 -21.155 1.00 70.69 109 PRO A O 1
ATOM 924 N N . ALA A 1 110 ? 10.715 -10.013 -22.773 1.00 73.38 110 ALA A N 1
ATOM 925 C CA . ALA A 1 110 ? 11.599 -11.146 -22.509 1.00 73.38 110 ALA A CA 1
ATOM 926 C C . ALA A 1 110 ? 13.059 -10.886 -22.924 1.00 73.38 110 ALA A C 1
ATOM 928 O O . ALA A 1 110 ? 13.961 -11.535 -22.401 1.00 73.38 110 ALA A O 1
ATOM 929 N N . GLU A 1 111 ? 13.317 -9.917 -23.809 1.00 74.94 111 GLU A N 1
ATOM 930 C CA . GLU A 1 111 ? 14.683 -9.509 -24.173 1.00 74.94 111 GLU A CA 1
ATOM 931 C C . GLU A 1 111 ? 15.374 -8.700 -23.062 1.00 74.94 111 GLU A C 1
ATOM 933 O O . GLU A 1 111 ? 16.602 -8.606 -23.023 1.00 74.94 111 GLU A O 1
ATOM 938 N N . HIS A 1 112 ? 14.595 -8.124 -22.141 1.00 67.56 112 HIS A N 1
ATOM 939 C CA . HIS A 1 112 ? 15.082 -7.212 -21.102 1.00 67.56 112 HIS A CA 1
ATOM 940 C C . HIS A 1 112 ? 15.060 -7.803 -19.694 1.00 67.56 112 HIS A C 1
ATOM 942 O O . HIS A 1 112 ? 15.691 -7.251 -18.789 1.00 67.56 112 HIS A O 1
ATOM 948 N N . VAL A 1 113 ? 14.347 -8.911 -19.495 1.00 67.56 113 VAL A N 1
ATOM 949 C CA . VAL A 1 113 ? 14.260 -9.588 -18.203 1.00 67.56 113 VAL A CA 1
ATOM 950 C C . VAL A 1 113 ? 14.614 -11.055 -18.378 1.00 67.56 113 VAL A C 1
ATOM 952 O O . VAL A 1 113 ? 13.841 -11.843 -18.921 1.00 67.56 113 VAL A O 1
ATOM 955 N N . ASP A 1 114 ? 15.786 -11.427 -17.867 1.00 70.06 114 ASP A N 1
ATOM 956 C CA . ASP A 1 114 ? 16.184 -12.824 -17.767 1.00 70.06 114 ASP A CA 1
ATOM 957 C C . ASP A 1 114 ? 15.477 -13.480 -16.575 1.00 70.06 114 ASP A C 1
ATOM 959 O O . ASP A 1 114 ? 15.878 -13.328 -15.423 1.00 70.06 114 ASP A O 1
ATOM 963 N N . LEU A 1 115 ? 14.400 -14.208 -16.863 1.00 70.81 115 LEU A N 1
ATOM 964 C CA . LEU A 1 115 ? 13.680 -15.014 -15.876 1.00 70.81 115 LEU A CA 1
ATOM 965 C C . LEU A 1 115 ? 14.242 -16.438 -15.760 1.00 70.81 115 LEU A C 1
ATOM 967 O O . LEU A 1 115 ? 13.681 -17.251 -15.029 1.00 70.81 115 LEU A O 1
ATOM 971 N N . SER A 1 116 ? 15.321 -16.781 -16.474 1.00 75.38 116 SER A N 1
ATOM 972 C CA . SER A 1 116 ? 15.834 -18.158 -16.520 1.00 75.38 116 SER A CA 1
ATOM 973 C C . SER A 1 116 ? 16.353 -18.658 -15.170 1.00 75.38 116 SER A C 1
ATOM 975 O O . SER A 1 116 ? 16.369 -19.867 -14.924 1.00 75.38 116 SER A O 1
ATOM 977 N N . THR A 1 117 ? 16.738 -17.740 -14.282 1.00 73.12 117 THR A N 1
ATOM 978 C CA . THR A 1 117 ? 17.195 -18.040 -12.921 1.00 73.12 117 THR A CA 1
ATOM 979 C C . THR A 1 117 ? 16.113 -17.859 -11.859 1.00 73.12 117 THR A C 1
ATOM 981 O O . THR A 1 117 ? 16.307 -18.302 -10.728 1.00 73.12 117 THR A O 1
ATOM 984 N N . GLU A 1 118 ? 14.986 -17.234 -12.200 1.00 75.56 118 GLU A N 1
ATOM 985 C CA . GLU A 1 118 ? 13.904 -16.936 -11.262 1.00 75.56 118 GLU A CA 1
ATOM 986 C C . GLU A 1 118 ? 1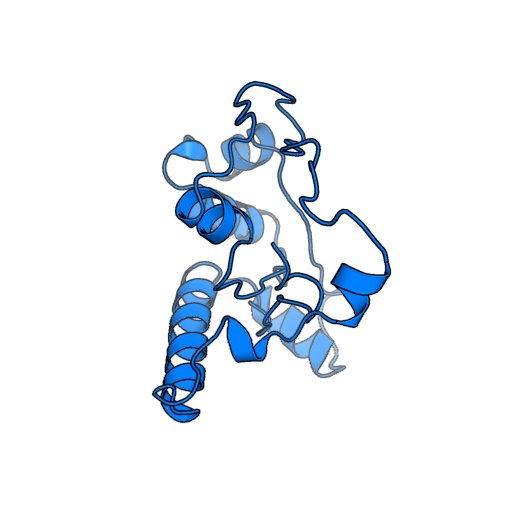3.019 -18.169 -11.064 1.00 75.56 118 GLU A C 1
ATOM 988 O O . GLU A 1 118 ? 12.406 -18.695 -11.998 1.00 75.56 118 GLU A O 1
ATOM 993 N N . ARG A 1 119 ? 12.928 -18.650 -9.823 1.00 83.81 119 ARG A N 1
ATOM 994 C CA . ARG A 1 119 ? 12.010 -19.736 -9.472 1.00 83.81 119 ARG A CA 1
ATOM 995 C C . ARG A 1 119 ? 10.703 -19.136 -8.984 1.00 83.81 119 ARG A C 1
ATOM 997 O O . ARG A 1 119 ? 10.699 -18.231 -8.157 1.00 83.81 119 ARG A O 1
ATOM 1004 N N . PHE A 1 120 ? 9.585 -19.703 -9.428 1.00 83.25 120 PHE A N 1
ATOM 1005 C CA . PHE A 1 120 ? 8.255 -19.259 -9.003 1.00 83.25 120 PHE A CA 1
ATOM 1006 C C . PHE A 1 120 ? 8.115 -19.174 -7.470 1.00 83.25 120 PHE A C 1
ATOM 1008 O O . PHE A 1 120 ? 7.600 -18.186 -6.953 1.00 83.25 120 PHE A O 1
ATOM 1015 N N . ASP A 1 121 ? 8.640 -20.163 -6.743 1.00 88.50 121 ASP A N 1
ATOM 1016 C CA . ASP A 1 121 ? 8.589 -20.197 -5.275 1.00 88.50 121 ASP A CA 1
ATOM 1017 C C . ASP A 1 121 ? 9.366 -19.042 -4.621 1.00 88.50 121 ASP A C 1
ATOM 1019 O O . ASP A 1 121 ? 8.955 -18.539 -3.573 1.00 88.50 121 ASP A O 1
ATOM 1023 N N . ASP A 1 122 ? 10.462 -18.595 -5.240 1.00 88.12 122 ASP A N 1
ATOM 1024 C CA . ASP A 1 122 ? 11.269 -17.480 -4.738 1.00 88.12 122 ASP A CA 1
ATOM 1025 C C . ASP A 1 122 ? 10.506 -16.158 -4.911 1.00 88.12 122 ASP A C 1
ATOM 1027 O O . ASP A 1 122 ? 10.452 -15.342 -3.988 1.00 88.12 122 ASP A O 1
ATOM 1031 N N . VAL A 1 123 ? 9.814 -15.992 -6.045 1.00 84.69 123 VAL A N 1
ATOM 1032 C CA . VAL A 1 123 ? 8.938 -14.838 -6.316 1.00 84.69 123 VAL A CA 1
ATOM 1033 C C . VAL A 1 123 ? 7.779 -14.776 -5.319 1.00 84.69 123 VAL A C 1
ATOM 1035 O O . VAL A 1 123 ? 7.506 -13.717 -4.749 1.00 84.69 123 VAL A O 1
ATOM 1038 N N . VAL A 1 124 ? 7.114 -15.909 -5.067 1.00 87.69 124 VAL A N 1
ATOM 1039 C CA . VAL A 1 124 ? 6.030 -15.997 -4.073 1.00 87.69 124 VAL A CA 1
ATOM 1040 C C . VAL A 1 124 ? 6.557 -15.670 -2.678 1.00 87.69 124 VAL A C 1
ATOM 1042 O O . VAL A 1 124 ? 5.966 -14.847 -1.979 1.00 87.69 124 VAL A O 1
ATOM 1045 N N . SER A 1 125 ? 7.695 -16.249 -2.291 1.00 91.38 125 SER A N 1
ATOM 1046 C CA . SER A 1 125 ? 8.305 -16.015 -0.978 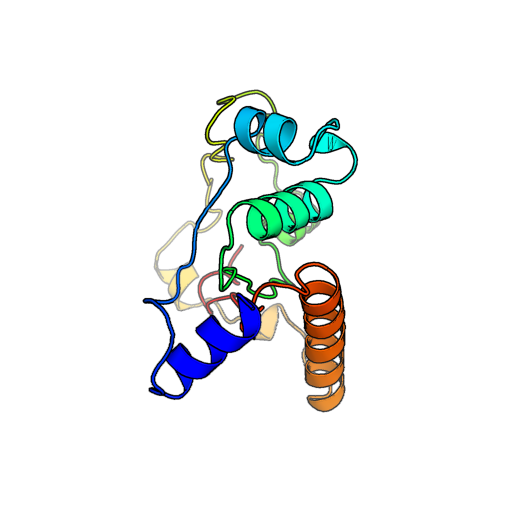1.00 91.38 125 SER A CA 1
ATOM 1047 C C . SER A 1 125 ? 8.673 -14.546 -0.772 1.00 91.38 125 SER A C 1
ATOM 1049 O O . SER A 1 125 ? 8.444 -13.993 0.306 1.00 91.38 125 SER A O 1
ATOM 1051 N N . HIS A 1 126 ? 9.207 -13.892 -1.808 1.00 89.06 126 HIS A N 1
ATOM 1052 C CA . HIS A 1 126 ? 9.505 -12.466 -1.773 1.00 89.06 126 HIS A CA 1
ATOM 1053 C C . HIS A 1 126 ? 8.235 -11.632 -1.577 1.00 89.06 126 HIS A C 1
ATOM 1055 O O . HIS A 1 126 ? 8.183 -10.790 -0.678 1.00 89.06 126 HIS A O 1
ATOM 1061 N N . PHE A 1 127 ? 7.194 -11.898 -2.371 1.00 90.06 127 PHE A N 1
ATOM 1062 C CA . PHE A 1 127 ? 5.920 -11.196 -2.249 1.00 90.06 127 PHE A CA 1
ATOM 1063 C C . PHE A 1 127 ? 5.307 -11.358 -0.854 1.00 90.06 127 PHE A C 1
ATOM 1065 O O . PHE A 1 127 ? 4.887 -10.374 -0.244 1.00 90.06 127 PHE A O 1
ATOM 1072 N N . GLU A 1 128 ? 5.282 -12.584 -0.326 1.00 92.44 128 GLU A N 1
ATOM 1073 C CA . GLU A 1 128 ? 4.766 -12.856 1.012 1.00 92.44 128 GLU A CA 1
ATOM 1074 C C . GLU A 1 128 ? 5.527 -12.093 2.095 1.00 92.44 128 GLU A C 1
ATOM 1076 O O . GLU A 1 128 ? 4.914 -11.593 3.037 1.00 92.44 128 GLU A O 1
ATOM 1081 N N . GLU A 1 129 ? 6.854 -12.015 2.001 1.00 94.75 129 GLU A N 1
ATOM 1082 C CA . GLU A 1 129 ? 7.665 -11.318 2.997 1.00 94.75 129 GLU A CA 1
ATOM 1083 C C . GLU A 1 129 ? 7.408 -9.804 2.971 1.00 94.75 129 GLU A C 1
ATOM 1085 O O . GLU A 1 129 ? 7.227 -9.191 4.027 1.00 94.75 129 GLU A O 1
ATOM 1090 N N . GLU A 1 130 ? 7.313 -9.202 1.784 1.00 93.25 130 GLU A N 1
ATOM 1091 C CA . GLU A 1 130 ? 6.978 -7.780 1.637 1.00 93.25 130 GLU A CA 1
ATOM 1092 C C . GLU A 1 130 ? 5.551 -7.469 2.104 1.00 93.25 130 GLU A C 1
ATOM 1094 O O . GLU A 1 130 ? 5.331 -6.506 2.848 1.00 93.25 130 GLU A O 1
ATOM 1099 N N . HIS A 1 131 ? 4.586 -8.325 1.762 1.00 94.75 131 HIS A N 1
ATOM 1100 C CA . HIS A 1 131 ? 3.214 -8.204 2.253 1.00 94.75 131 HIS A CA 1
ATOM 1101 C C . HIS A 1 131 ? 3.157 -8.322 3.780 1.00 94.75 131 HIS A C 1
ATOM 1103 O O . HIS A 1 131 ? 2.591 -7.449 4.437 1.00 94.75 131 HIS A O 1
ATOM 1109 N N . LYS A 1 132 ? 3.829 -9.319 4.377 1.00 95.75 132 LYS A N 1
ATOM 1110 C CA . LYS A 1 132 ? 3.908 -9.496 5.839 1.00 95.75 132 LYS A CA 1
ATOM 1111 C C . LYS A 1 132 ? 4.523 -8.275 6.523 1.00 95.75 132 LYS A C 1
ATOM 1113 O O . LYS A 1 132 ? 4.046 -7.874 7.585 1.00 95.75 132 LYS A O 1
ATOM 1118 N N . LYS A 1 133 ? 5.569 -7.665 5.953 1.00 95.69 133 LYS A N 1
ATOM 1119 C CA . LYS A 1 133 ? 6.155 -6.415 6.477 1.00 95.69 133 LYS A CA 1
ATOM 1120 C C . LYS A 1 133 ? 5.135 -5.281 6.474 1.00 95.69 133 LYS A C 1
ATOM 1122 O O . LYS A 1 133 ? 4.980 -4.615 7.498 1.00 95.69 133 LYS A O 1
ATOM 1127 N N . CYS A 1 134 ? 4.430 -5.089 5.361 1.00 95.38 134 CYS A N 1
ATOM 1128 C CA . CYS A 1 134 ? 3.426 -4.039 5.239 1.00 95.38 134 CYS A CA 1
ATOM 1129 C C . CYS A 1 134 ? 2.235 -4.276 6.181 1.00 95.38 134 CYS A C 1
ATOM 1131 O O . CYS A 1 134 ? 1.865 -3.382 6.938 1.00 95.38 134 CYS A O 1
ATOM 1133 N N . GLN A 1 135 ? 1.706 -5.500 6.233 1.00 96.75 135 GLN A N 1
ATOM 1134 C CA . GLN A 1 135 ? 0.599 -5.869 7.117 1.00 96.75 135 GLN A CA 1
ATOM 1135 C C . GLN A 1 135 ? 0.953 -5.711 8.601 1.00 96.75 135 GLN A C 1
ATOM 1137 O O . GLN A 1 135 ? 0.098 -5.316 9.390 1.00 96.75 135 GLN A O 1
ATOM 1142 N N . ARG A 1 136 ? 2.211 -5.961 9.000 1.00 97.56 136 ARG A N 1
ATOM 1143 C CA . ARG A 1 136 ? 2.686 -5.666 10.366 1.00 97.56 136 ARG A CA 1
ATOM 1144 C C . ARG A 1 136 ? 2.686 -4.170 10.674 1.00 97.56 136 ARG A C 1
ATOM 1146 O O . ARG A 1 136 ? 2.423 -3.794 11.814 1.00 97.56 136 ARG A O 1
ATOM 1153 N N . LEU A 1 137 ? 3.019 -3.333 9.693 1.00 97.25 137 LEU A N 1
ATOM 1154 C CA . LEU A 1 137 ? 3.045 -1.884 9.864 1.00 97.25 137 LEU A CA 1
ATOM 1155 C C . LEU A 1 137 ? 1.629 -1.304 9.964 1.00 97.25 137 LEU A C 1
ATOM 1157 O O . LEU A 1 137 ? 1.346 -0.540 10.882 1.00 97.25 137 LEU A O 1
ATOM 1161 N N . PHE A 1 138 ? 0.737 -1.715 9.065 1.00 97.00 138 PHE A N 1
ATOM 1162 C CA . PHE A 1 138 ? -0.666 -1.300 9.016 1.00 97.00 138 PHE A CA 1
ATOM 1163 C C . PHE A 1 138 ? -1.572 -2.319 9.719 1.00 97.00 138 PHE A C 1
ATOM 1165 O O . PHE A 1 138 ? -2.581 -2.743 9.177 1.00 97.00 138 PHE A O 1
ATOM 1172 N N . LYS A 1 139 ? -1.201 -2.748 10.931 1.00 96.81 139 LYS A N 1
ATOM 1173 C CA . LYS A 1 139 ? -1.863 -3.848 11.664 1.00 96.81 139 LYS A CA 1
ATOM 1174 C C . LYS A 1 139 ? -3.365 -3.661 11.923 1.00 96.81 139 LYS A C 1
ATOM 1176 O O . LYS A 1 139 ? -4.063 -4.649 12.110 1.00 96.81 139 LYS A O 1
ATOM 1181 N N . GLU A 1 140 ? -3.838 -2.417 11.960 1.00 96.94 140 GLU A N 1
ATOM 1182 C CA . GLU A 1 140 ? -5.249 -2.082 12.198 1.00 96.94 140 GLU A CA 1
ATOM 1183 C C . GLU A 1 140 ? -6.068 -2.008 10.900 1.00 96.94 140 GLU A C 1
ATOM 1185 O O . GLU A 1 140 ? -7.296 -2.005 10.958 1.00 96.94 140 GLU A O 1
ATOM 1190 N N . GLN A 1 141 ? -5.401 -1.960 9.741 1.00 97.44 141 GLN A N 1
ATOM 1191 C CA . GLN A 1 141 ? -6.006 -1.964 8.411 1.00 97.44 141 GLN A CA 1
ATOM 1192 C C . GLN A 1 141 ? -5.784 -3.318 7.741 1.00 97.44 141 GLN A C 1
ATOM 1194 O O . GLN A 1 141 ? -4.760 -3.977 7.932 1.00 97.44 141 GLN A O 1
ATOM 1199 N N . LEU A 1 142 ? -6.688 -3.709 6.853 1.00 97.19 142 LEU A N 1
ATOM 1200 C CA . LEU A 1 142 ? -6.369 -4.732 5.872 1.00 97.19 142 LEU A CA 1
ATOM 1201 C C . LEU A 1 142 ? -5.363 -4.172 4.856 1.00 97.19 142 LEU A C 1
ATOM 1203 O O . LEU A 1 142 ? -5.586 -3.121 4.251 1.00 97.19 142 LEU A O 1
ATOM 1207 N N . VAL A 1 143 ? -4.261 -4.890 4.647 1.00 95.94 143 VAL A N 1
ATOM 1208 C CA . VAL A 1 143 ? -3.359 -4.671 3.515 1.00 95.94 143 VAL A CA 1
ATOM 1209 C C . VAL A 1 143 ? -3.749 -5.671 2.430 1.00 95.94 143 VAL A C 1
ATOM 1211 O O . VAL A 1 143 ? -3.456 -6.862 2.572 1.00 95.94 143 VAL A O 1
ATOM 1214 N N . PRO A 1 144 ? -4.426 -5.242 1.352 1.00 88.88 144 PRO A N 1
ATOM 1215 C CA . PRO A 1 144 ? -4.770 -6.151 0.273 1.00 88.88 144 PRO A CA 1
ATOM 1216 C C . PRO A 1 144 ? -3.484 -6.637 -0.397 1.00 88.88 144 PRO A C 1
ATOM 1218 O O . PRO A 1 144 ? -2.543 -5.871 -0.585 1.00 88.88 144 PRO A O 1
ATOM 1221 N N . GLY A 1 145 ? -3.427 -7.918 -0.755 1.00 82.88 145 GLY A N 1
ATOM 1222 C CA . GLY A 1 145 ? -2.346 -8.435 -1.587 1.00 82.88 145 GLY A CA 1
ATOM 1223 C C . GLY A 1 145 ? -2.546 -7.979 -3.031 1.00 82.88 145 GLY A C 1
ATOM 1224 O O . GLY A 1 145 ? -3.575 -8.279 -3.631 1.00 82.88 145 GLY A O 1
ATOM 1225 N N . GLY A 1 146 ? -1.574 -7.268 -3.598 1.00 81.62 146 GLY A N 1
ATOM 1226 C CA . GLY A 1 146 ? -1.616 -6.846 -4.994 1.00 81.62 146 GLY A CA 1
ATOM 1227 C C . GLY A 1 146 ? -0.222 -6.590 -5.546 1.00 81.62 146 GLY A C 1
ATOM 1228 O O . GLY A 1 146 ? 0.665 -6.146 -4.823 1.00 81.62 146 GLY A O 1
ATOM 1229 N N . TYR A 1 147 ? -0.029 -6.859 -6.832 1.00 76.50 147 TYR A N 1
ATOM 1230 C CA . TYR A 1 147 ? 1.181 -6.513 -7.572 1.00 76.50 147 TYR A CA 1
ATOM 1231 C C . TYR A 1 147 ? 0.785 -5.580 -8.713 1.00 76.50 147 TYR A C 1
ATOM 1233 O O . TYR A 1 147 ? -0.134 -5.896 -9.471 1.00 76.50 147 TYR A O 1
ATOM 1241 N N . TYR A 1 148 ? 1.431 -4.419 -8.817 1.00 70.25 148 TYR A N 1
ATOM 1242 C CA . TYR A 1 148 ? 1.058 -3.395 -9.796 1.00 70.25 148 TYR A CA 1
ATOM 1243 C C . TYR A 1 148 ? 2.240 -3.029 -10.685 1.00 70.25 148 TYR A C 1
ATOM 1245 O O . TYR A 1 148 ? 2.900 -2.008 -10.515 1.00 70.25 148 TYR A O 1
ATOM 1253 N N . CYS A 1 149 ? 2.482 -3.884 -11.675 1.00 64.38 149 CYS A N 1
ATOM 1254 C CA . CYS A 1 149 ? 3.208 -3.549 -12.893 1.00 64.38 149 CYS A CA 1
ATOM 1255 C C . CYS A 1 149 ? 2.393 -4.103 -14.070 1.00 64.38 149 CYS A C 1
ATOM 1257 O O . CYS A 1 149 ? 2.230 -5.314 -14.193 1.00 64.38 149 CYS A O 1
ATOM 1259 N N . THR A 1 150 ? 1.823 -3.242 -14.912 1.00 57.19 150 THR A N 1
ATOM 1260 C CA . THR A 1 150 ? 1.199 -3.663 -16.168 1.00 57.19 150 THR A CA 1
ATOM 1261 C C . THR A 1 150 ? 2.302 -3.978 -17.176 1.00 57.19 150 THR A C 1
ATOM 1263 O O . THR A 1 150 ? 3.398 -3.421 -17.097 1.00 57.19 150 THR A O 1
ATOM 1266 N N . CYS A 1 151 ? 2.012 -4.828 -18.162 1.00 50.69 151 CYS A N 1
ATOM 1267 C CA . CYS A 1 151 ? 2.949 -5.136 -19.250 1.00 50.69 151 CYS A CA 1
ATOM 1268 C C . CYS A 1 151 ? 3.422 -3.879 -20.010 1.00 50.69 151 CYS A C 1
ATOM 1270 O O . CYS A 1 151 ? 4.502 -3.882 -20.580 1.00 50.69 151 CYS A O 1
ATOM 1272 N N . PHE A 1 152 ? 2.639 -2.793 -19.978 1.00 50.56 152 PHE A N 1
ATOM 1273 C CA . PHE A 1 152 ? 2.978 -1.492 -20.568 1.00 50.56 152 PHE A CA 1
ATOM 1274 C C . PHE A 1 152 ? 3.704 -0.536 -19.624 1.00 50.56 152 PHE A C 1
ATOM 1276 O O . PHE A 1 152 ? 4.054 0.561 -20.046 1.00 50.56 152 PHE A O 1
ATOM 1283 N N . MET A 1 153 ? 3.895 -0.902 -18.355 1.00 51.38 153 MET A N 1
ATOM 1284 C CA . MET A 1 153 ? 4.793 -0.163 -17.476 1.00 51.38 153 MET A CA 1
ATOM 1285 C C . MET A 1 153 ? 6.231 -0.653 -17.627 1.00 51.38 153 MET A C 1
ATOM 1287 O O . MET A 1 153 ? 7.095 0.190 -17.517 1.00 51.38 153 MET A O 1
ATOM 1291 N N . TRP A 1 154 ? 6.485 -1.908 -18.025 1.00 44.31 154 TRP A N 1
ATOM 1292 C CA . TRP A 1 154 ? 7.824 -2.451 -18.340 1.00 44.31 154 TRP A CA 1
ATOM 1293 C C . TRP A 1 154 ? 8.672 -1.717 -19.412 1.00 44.31 154 TRP A C 1
ATOM 1295 O O . TRP A 1 154 ? 9.897 -1.791 -19.315 1.00 44.31 154 TRP A O 1
ATOM 1305 N N . PRO A 1 155 ? 8.113 -1.019 -20.422 1.00 37.81 155 PRO A N 1
ATOM 1306 C CA . PRO A 1 155 ? 8.898 -0.267 -21.385 1.00 37.81 155 PRO A CA 1
ATOM 1307 C C . PRO A 1 155 ? 9.163 1.149 -20.866 1.00 37.81 155 PRO A C 1
ATOM 1309 O O . PRO A 1 155 ? 8.514 2.104 -21.293 1.00 37.81 155 PRO A O 1
ATOM 1312 N N . VAL A 1 156 ? 10.130 1.284 -19.960 1.00 38.50 156 VAL A N 1
ATOM 1313 C CA . VAL A 1 156 ? 11.046 2.437 -19.945 1.00 38.50 156 VAL A CA 1
ATOM 1314 C C . VAL A 1 156 ? 12.414 1.921 -19.523 1.00 38.50 156 VAL A C 1
ATOM 1316 O O . VAL A 1 156 ? 12.513 1.415 -18.386 1.00 38.50 156 VAL A O 1
#

Secondary structure (DSSP, 8-state):
-HHHHHHHHHTT---SS---B-----HHHHHHHHSS-TTTSHHHHHHHHHHHTT--B----B----HHHHHHHTT------S-S-SS-------------HHHHHT--GGGT---TT--HHHHHHHHHHHHHHHHHHTTTSB----B---TTTS--

Sequence (156 aa):
MGYDRALSAIYLEESDRIAQIEYIMHTKLISKLYGKNPFQDPQKALAETYEKLDVDMIFWTLQSWHPWDEARRRGELFDERKDWSELFPTTWRPLTPVSSVKEVLDYDPAEHVDLSTERFDDVVSHFEEEHKKCQRLFKEQLVPGGYYCTCFMWPV

pLDDT: mean 79.93, std 17.76, range [37.81, 97.94]